Protein AF-A0A965BE90-F1 (afdb_monomer_lite)

pLDDT: mean 93.12, std 6.23, range [60.59, 98.44]

Foldseek 3Di:
DPPLQCCQPNDCLVDPPDDDDPDLVSLLSNLNSCLSVVVNVSSLVSLVVSCVVQVAAQSQLSSLLSVLVSCVVVVNNVVSLVSLVRSLVRNRPVVVSNVSSVVD

Radius of gyration: 13.03 Å; chains: 1; bounding box: 30×35×28 Å

Sequence (104 aa):
MTVLADAAFGEDPGHWPLPAARGGAELWLRAVAAGGQGRYASARADLAALSRRHPTGRWASLAASTAGSFLRQQGWHGIAHDWDGRAWARADGDPESGIDALVG

Secondary structure (DSSP, 8-state):
--HHHHHHHSS-TT--SPPPP-SHHHHHHHHHHHHHTT-HHHHHHHHHHHHHH-SSSHHHHHHHHHHHHHHHHTT-HHHHHHHHHHHHHHSTT-HHHHHHHHH-

Structure (mmCIF, N/CA/C/O backbone):
data_AF-A0A965BE90-F1
#
_entry.id   AF-A0A965BE90-F1
#
loop_
_atom_site.group_PDB
_atom_site.id
_atom_site.type_symbol
_atom_site.label_atom_id
_atom_site.label_alt_id
_atom_site.label_comp_id
_atom_site.label_asym_id
_atom_site.label_entity_id
_atom_site.label_seq_id
_atom_site.pdbx_PDB_ins_code
_atom_site.Cartn_x
_atom_site.Cartn_y
_atom_site.Cartn_z
_atom_site.occupancy
_atom_site.B_iso_or_equiv
_atom_site.auth_seq_id
_atom_site.auth_comp_id
_atom_site.auth_asym_id
_atom_site.auth_atom_id
_atom_site.pdbx_PDB_model_num
ATOM 1 N N . MET A 1 1 ? 4.846 18.201 8.355 1.00 60.59 1 MET A N 1
ATOM 2 C CA . MET A 1 1 ? 4.823 17.149 7.316 1.00 60.59 1 MET A CA 1
ATOM 3 C C . MET A 1 1 ? 3.647 17.444 6.380 1.00 60.59 1 MET A C 1
ATOM 5 O O . MET A 1 1 ? 3.006 18.474 6.561 1.00 60.59 1 MET A O 1
ATOM 9 N N . THR A 1 2 ? 3.425 16.684 5.301 1.00 89.25 2 THR A N 1
ATOM 10 C CA . THR A 1 2 ? 2.184 16.845 4.512 1.00 89.25 2 THR A CA 1
ATOM 11 C C . THR A 1 2 ? 1.045 16.121 5.228 1.00 89.25 2 THR A C 1
ATOM 13 O O . THR A 1 2 ? 1.299 15.107 5.866 1.00 89.25 2 THR A O 1
ATOM 16 N N . VAL A 1 3 ? -0.208 16.562 5.056 1.00 95.12 3 VAL A N 1
ATOM 17 C CA . VAL A 1 3 ? -1.389 15.922 5.683 1.00 95.12 3 VAL A CA 1
ATOM 18 C C . VAL A 1 3 ? -1.420 14.401 5.465 1.00 95.12 3 VAL A C 1
ATOM 20 O O . VAL A 1 3 ? -1.771 13.646 6.362 1.00 95.12 3 VAL A O 1
ATOM 23 N N . LEU A 1 4 ? -1.008 13.926 4.284 1.00 97.25 4 LEU A N 1
ATOM 24 C CA . LEU A 1 4 ? -0.939 12.491 3.990 1.00 97.25 4 LEU A CA 1
ATOM 25 C C . LEU A 1 4 ? 0.198 11.770 4.725 1.00 97.25 4 LEU A C 1
ATOM 27 O O . LEU A 1 4 ? 0.026 10.616 5.101 1.00 97.25 4 LEU A O 1
ATOM 31 N N . ALA A 1 5 ? 1.346 12.420 4.925 1.00 96.75 5 ALA A N 1
ATOM 32 C CA . ALA A 1 5 ? 2.433 11.854 5.719 1.00 96.75 5 ALA A CA 1
ATOM 33 C C . ALA A 1 5 ? 2.072 11.821 7.212 1.00 96.75 5 ALA A C 1
ATOM 35 O O . ALA A 1 5 ? 2.350 10.823 7.873 1.00 96.75 5 ALA A O 1
ATOM 36 N N . ASP A 1 6 ? 1.397 12.861 7.714 1.00 96.75 6 ASP A N 1
ATOM 37 C CA . ASP A 1 6 ? 0.913 12.920 9.098 1.00 96.75 6 ASP A CA 1
ATOM 38 C C . ASP A 1 6 ? -0.146 11.848 9.376 1.00 96.75 6 ASP A C 1
ATOM 40 O O . ASP A 1 6 ? -0.092 11.189 10.410 1.00 96.75 6 ASP A O 1
ATOM 44 N N . ALA A 1 7 ? -1.034 11.588 8.413 1.00 97.62 7 ALA A N 1
ATOM 45 C CA . ALA A 1 7 ? -2.015 10.511 8.510 1.00 97.62 7 ALA A CA 1
ATOM 46 C C . ALA A 1 7 ? -1.418 9.100 8.380 1.00 97.62 7 ALA A C 1
ATOM 48 O O . ALA A 1 7 ? -1.964 8.145 8.928 1.00 97.62 7 ALA A O 1
ATOM 49 N N . ALA A 1 8 ? -0.328 8.944 7.626 1.00 97.12 8 ALA A N 1
ATOM 50 C CA . ALA A 1 8 ? 0.298 7.643 7.394 1.00 97.12 8 ALA A CA 1
ATOM 51 C C . ALA A 1 8 ? 1.253 7.228 8.522 1.00 97.12 8 ALA A C 1
ATOM 53 O O . ALA A 1 8 ? 1.294 6.053 8.881 1.00 97.12 8 ALA A O 1
ATOM 54 N N . PHE A 1 9 ? 2.030 8.176 9.053 1.00 96.06 9 PHE A N 1
ATOM 55 C CA . PHE A 1 9 ? 3.151 7.898 9.960 1.00 96.06 9 PHE A CA 1
ATOM 56 C C . PHE A 1 9 ? 3.302 8.907 11.107 1.00 96.06 9 PHE A C 1
ATOM 58 O O . PHE A 1 9 ? 4.179 8.727 11.950 1.00 96.06 9 PHE A O 1
ATOM 65 N N . GLY A 1 10 ? 2.525 9.991 11.109 1.00 94.38 10 GLY A N 1
ATOM 66 C CA . GLY A 1 10 ? 2.684 11.098 12.045 1.00 94.38 10 GLY A CA 1
ATOM 67 C C . GLY A 1 10 ? 1.615 11.133 13.132 1.00 94.38 10 GLY A C 1
ATOM 68 O O . GLY A 1 10 ? 1.142 10.108 13.620 1.00 94.38 10 GLY A O 1
ATOM 69 N N . GLU A 1 11 ? 1.276 12.352 13.538 1.00 95.31 11 GLU A N 1
ATOM 70 C CA . GLU A 1 11 ? 0.469 12.629 14.729 1.00 95.31 11 GLU A CA 1
ATOM 71 C C . GLU A 1 11 ? -1.051 12.630 14.496 1.00 95.31 11 GLU A C 1
ATOM 73 O O . GLU A 1 11 ? -1.803 12.632 15.469 1.00 95.31 11 GLU A O 1
ATOM 78 N N . ASP A 1 12 ? -1.516 12.567 13.240 1.00 95.94 12 ASP A N 1
ATOM 79 C CA . ASP A 1 12 ? -2.949 12.532 12.893 1.00 95.94 12 ASP A CA 1
ATOM 80 C C . ASP A 1 12 ? -3.365 11.231 12.170 1.00 95.94 12 ASP A C 1
ATOM 82 O O . ASP A 1 12 ? -3.943 11.272 11.079 1.00 95.94 12 ASP A O 1
ATOM 86 N N . PRO A 1 13 ? -3.122 10.035 12.746 1.00 94.50 13 PRO A N 1
ATOM 87 C CA . PRO A 1 13 ? -3.469 8.767 12.100 1.00 94.50 13 PRO A CA 1
ATOM 88 C C . PRO A 1 13 ? -4.983 8.582 11.906 1.00 94.50 13 PRO A C 1
ATOM 90 O O . PRO A 1 13 ? -5.405 7.719 11.137 1.00 94.50 13 PRO A O 1
ATOM 93 N N . GLY A 1 14 ? -5.816 9.379 12.586 1.00 95.62 14 GLY A N 1
ATOM 94 C CA . GLY A 1 14 ? -7.276 9.358 12.480 1.00 95.62 14 GLY A CA 1
ATOM 95 C C . GLY A 1 14 ? -7.844 10.162 11.307 1.00 95.62 14 GLY A C 1
ATOM 96 O O . GLY A 1 14 ? -9.059 10.124 11.097 1.00 95.62 14 GLY A O 1
ATOM 97 N N . HIS A 1 15 ? -7.004 10.868 10.541 1.00 97.25 15 HIS A N 1
ATOM 98 C CA . HIS A 1 15 ? -7.453 11.770 9.485 1.00 97.25 15 HIS A CA 1
ATOM 99 C C . HIS A 1 15 ? -8.319 11.067 8.431 1.00 97.25 15 HIS A C 1
ATOM 101 O O . HIS A 1 15 ? -7.861 10.181 7.698 1.00 97.25 15 HIS A O 1
ATOM 107 N N . TRP A 1 16 ? -9.579 11.489 8.313 1.00 96.44 16 TRP A N 1
ATOM 108 C CA . TRP A 1 16 ? -10.500 10.996 7.295 1.00 96.44 16 TRP A CA 1
ATOM 109 C C . TRP A 1 16 ? -11.580 12.043 6.970 1.00 96.44 16 TRP A C 1
ATOM 111 O O . TRP A 1 16 ? -12.150 12.621 7.895 1.00 96.44 16 TRP A O 1
ATOM 121 N N . PRO A 1 17 ? -11.942 12.257 5.689 1.00 96.06 17 PRO A N 1
ATOM 122 C CA . PRO A 1 17 ? -11.422 11.600 4.488 1.00 96.06 17 PRO A CA 1
ATOM 123 C C . PRO A 1 17 ? -10.006 12.059 4.116 1.00 96.06 17 PRO A C 1
ATOM 125 O O . PRO A 1 17 ? -9.654 13.221 4.281 1.00 96.06 17 PRO A O 1
ATOM 128 N N . LEU A 1 18 ? -9.200 11.152 3.556 1.00 97.38 18 LEU A N 1
ATOM 129 C CA . LEU A 1 18 ? -7.852 11.490 3.090 1.00 97.38 18 LEU A CA 1
ATOM 130 C C . LEU A 1 18 ? -7.905 12.431 1.863 1.00 97.38 18 LEU A C 1
ATOM 132 O O . LEU A 1 18 ? -8.699 12.171 0.948 1.00 97.38 18 LEU A O 1
ATOM 136 N N . PRO A 1 19 ? -7.024 13.449 1.766 1.00 96.81 19 PRO A N 1
ATOM 137 C CA . PRO A 1 19 ? -6.898 14.311 0.587 1.00 96.81 19 PRO A CA 1
ATOM 138 C C . PRO A 1 19 ? -6.620 13.533 -0.705 1.00 96.81 19 PRO A C 1
ATOM 140 O O . PRO A 1 19 ? -5.868 12.556 -0.697 1.00 96.81 19 PRO A O 1
ATOM 143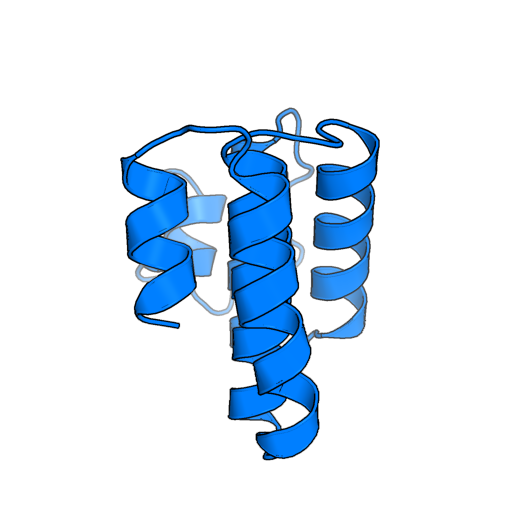 N N . ALA A 1 20 ? -7.197 13.965 -1.830 1.00 96.06 20 ALA A N 1
ATOM 144 C CA . ALA A 1 20 ? -6.994 13.318 -3.128 1.00 96.06 20 ALA A CA 1
ATOM 145 C C . ALA A 1 20 ? -5.514 13.332 -3.553 1.00 96.06 20 ALA A C 1
ATOM 147 O O . ALA A 1 20 ? -4.849 14.366 -3.470 1.00 96.06 20 ALA A O 1
ATOM 148 N N . ALA A 1 21 ? -5.018 12.193 -4.041 1.00 96.38 21 ALA A N 1
ATOM 149 C CA . ALA A 1 21 ? -3.648 12.078 -4.529 1.00 96.38 21 ALA A CA 1
ATOM 150 C C . ALA A 1 21 ? -3.488 12.635 -5.950 1.00 96.38 21 ALA A C 1
ATOM 152 O O . ALA A 1 21 ? -4.336 12.452 -6.821 1.00 96.38 21 ALA A O 1
ATOM 153 N N . ARG A 1 22 ? -2.337 13.255 -6.191 1.00 94.56 22 ARG A N 1
ATOM 154 C CA . ARG A 1 22 ? -1.869 13.812 -7.467 1.00 94.56 22 ARG A CA 1
ATOM 155 C C . ARG A 1 22 ? -0.694 13.009 -8.042 1.00 94.56 22 ARG A C 1
ATOM 157 O O . ARG A 1 22 ? -0.436 13.039 -9.248 1.00 94.56 22 ARG A O 1
ATOM 164 N N . GLY A 1 23 ? -0.001 12.230 -7.210 1.00 94.12 23 GLY A N 1
ATOM 165 C CA . GLY A 1 23 ? 1.207 11.481 -7.574 1.00 94.12 23 GLY A CA 1
ATOM 166 C C . GLY A 1 23 ? 1.264 10.063 -7.005 1.00 94.12 23 GLY A C 1
ATOM 167 O O . GLY A 1 23 ? 0.454 9.685 -6.163 1.00 94.12 23 GLY A O 1
ATOM 168 N N . GLY A 1 24 ? 2.261 9.288 -7.448 1.00 95.69 24 GLY A N 1
ATOM 169 C CA . GLY A 1 24 ? 2.514 7.938 -6.929 1.00 95.69 24 GLY A CA 1
ATOM 170 C C . GLY A 1 24 ? 2.839 7.921 -5.429 1.00 95.69 24 GLY A C 1
ATOM 171 O O . GLY A 1 24 ? 2.287 7.109 -4.697 1.00 95.69 24 GLY A O 1
ATOM 172 N N . ALA A 1 25 ? 3.639 8.883 -4.956 1.00 96.25 25 ALA A N 1
ATOM 173 C CA . ALA A 1 25 ? 3.964 9.021 -3.534 1.00 96.25 25 ALA A CA 1
ATOM 174 C C . ALA A 1 25 ? 2.718 9.256 -2.668 1.00 96.25 25 ALA A C 1
ATOM 176 O O . ALA A 1 25 ? 2.535 8.610 -1.644 1.00 96.25 25 ALA A O 1
ATOM 177 N N . GLU A 1 26 ? 1.827 10.148 -3.103 1.00 97.56 26 GLU A N 1
ATOM 178 C CA . GLU A 1 26 ? 0.593 10.450 -2.374 1.00 97.56 26 GLU A CA 1
ATOM 179 C C . GLU A 1 26 ? -0.396 9.277 -2.409 1.00 97.56 26 GLU A C 1
ATOM 181 O O . GLU A 1 26 ? -1.059 9.026 -1.409 1.00 97.56 26 GLU A O 1
ATOM 186 N N . LEU A 1 27 ? -0.471 8.522 -3.514 1.00 98.12 27 LEU A N 1
ATOM 187 C CA . LEU A 1 27 ? -1.248 7.275 -3.567 1.00 98.12 27 LEU A CA 1
ATOM 188 C C . LEU A 1 27 ? -0.724 6.245 -2.562 1.00 98.12 27 LEU A C 1
ATOM 190 O O . LEU A 1 27 ? -1.516 5.609 -1.870 1.00 98.12 27 LEU A O 1
ATOM 194 N N . TRP A 1 28 ? 0.598 6.101 -2.455 1.00 98.12 28 TRP A N 1
ATOM 195 C CA . TRP A 1 28 ? 1.203 5.201 -1.480 1.00 98.12 28 TRP A CA 1
ATOM 196 C C . TRP A 1 28 ? 0.916 5.645 -0.039 1.00 98.12 28 TRP A C 1
ATOM 198 O O . TRP A 1 28 ? 0.413 4.846 0.747 1.00 98.12 28 TRP A O 1
ATOM 208 N N . LEU A 1 29 ? 1.117 6.926 0.291 1.00 98.19 29 LEU A N 1
ATOM 209 C CA . LEU A 1 29 ? 0.808 7.463 1.624 1.00 98.19 29 LEU A CA 1
ATOM 210 C C . LEU A 1 29 ? -0.671 7.295 1.989 1.00 98.19 29 LEU A C 1
ATOM 212 O O . LEU A 1 29 ? -0.987 6.897 3.108 1.00 98.19 29 LEU A O 1
ATOM 216 N N . ARG A 1 30 ? -1.588 7.533 1.042 1.00 98.31 30 ARG A N 1
ATOM 217 C CA . ARG A 1 30 ? -3.016 7.272 1.261 1.00 98.31 30 ARG A CA 1
ATOM 218 C C . ARG A 1 30 ? -3.288 5.806 1.573 1.00 98.31 30 ARG A C 1
ATOM 220 O O . ARG A 1 30 ? -4.077 5.520 2.472 1.00 98.31 30 ARG A O 1
ATOM 227 N N . ALA A 1 31 ? -2.650 4.888 0.847 1.00 98.44 31 ALA A N 1
ATOM 228 C CA . ALA A 1 31 ? -2.812 3.464 1.089 1.00 98.44 31 ALA A CA 1
ATOM 229 C C . ALA A 1 31 ? -2.313 3.065 2.481 1.00 98.44 31 ALA A C 1
ATOM 231 O O . ALA A 1 31 ? -3.023 2.351 3.186 1.00 98.44 31 ALA A O 1
ATOM 232 N N . VAL A 1 32 ? -1.142 3.558 2.894 1.00 98.12 32 VAL A N 1
ATOM 233 C CA . VAL A 1 32 ? -0.589 3.327 4.236 1.00 98.12 32 VAL A CA 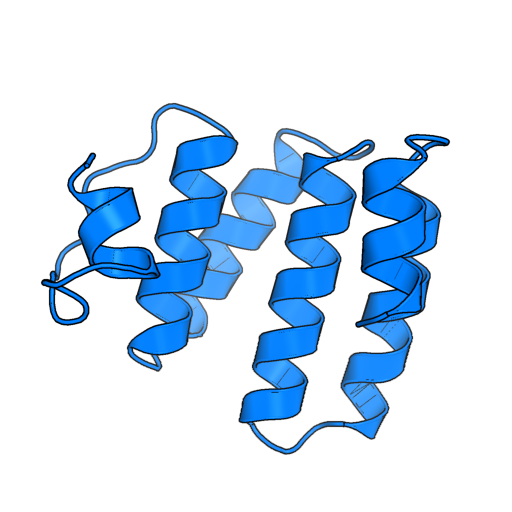1
ATOM 234 C C . VAL A 1 32 ? -1.538 3.852 5.314 1.00 98.12 32 VAL A C 1
ATOM 236 O O . VAL A 1 32 ? -1.931 3.085 6.190 1.00 98.12 32 VAL A O 1
ATOM 239 N N . ALA A 1 33 ? -1.977 5.112 5.209 1.00 98.19 33 ALA A N 1
ATOM 240 C CA . ALA A 1 33 ? -2.896 5.725 6.169 1.00 98.19 33 ALA A CA 1
ATOM 241 C C . ALA A 1 33 ? -4.225 4.956 6.261 1.00 98.19 33 ALA A C 1
ATOM 243 O O . ALA A 1 33 ? -4.654 4.555 7.341 1.00 98.19 33 ALA A O 1
ATOM 244 N N . ALA A 1 34 ? -4.859 4.666 5.120 1.00 98.25 34 ALA A N 1
ATOM 245 C CA . ALA A 1 34 ? -6.101 3.899 5.088 1.00 98.25 34 ALA A CA 1
ATOM 246 C C . ALA A 1 34 ? -5.919 2.478 5.652 1.00 98.25 34 ALA A C 1
ATOM 248 O O . ALA A 1 34 ? -6.802 1.986 6.352 1.00 98.25 34 ALA A O 1
ATOM 249 N N . GLY A 1 35 ? -4.789 1.823 5.373 1.00 97.44 35 GLY A N 1
ATOM 250 C CA . GLY A 1 35 ? -4.450 0.508 5.915 1.00 97.44 35 GLY A CA 1
ATOM 251 C C . GLY A 1 35 ? -4.283 0.527 7.434 1.00 97.44 35 GLY A C 1
ATOM 252 O O . GLY A 1 35 ? -4.913 -0.277 8.116 1.00 97.44 35 GLY A O 1
ATOM 253 N N . GLY A 1 36 ? -3.532 1.496 7.966 1.00 95.69 36 GLY A N 1
ATOM 254 C CA . GLY A 1 36 ? -3.361 1.700 9.410 1.00 95.69 36 GLY A CA 1
ATOM 255 C C . GLY A 1 36 ? -4.676 1.995 10.142 1.00 95.69 36 GLY A C 1
ATOM 256 O O . GLY A 1 36 ? -4.863 1.572 11.277 1.00 95.69 36 GLY A O 1
ATOM 257 N N . GLN A 1 37 ? -5.634 2.630 9.463 1.00 96.06 37 GLN A N 1
ATOM 258 C CA . GLN A 1 37 ? -6.997 2.852 9.964 1.00 96.06 37 GLN A CA 1
ATOM 259 C C . GLN A 1 37 ? -7.933 1.632 9.803 1.00 96.06 37 GLN A C 1
ATOM 261 O O . GLN A 1 37 ? -9.128 1.730 10.088 1.00 96.06 37 GLN A O 1
ATOM 266 N N . GLY A 1 38 ? -7.451 0.499 9.279 1.00 95.94 38 GLY A N 1
ATOM 267 C CA . GLY A 1 38 ? -8.258 -0.699 9.006 1.00 95.94 38 GLY A CA 1
ATOM 268 C C . GLY A 1 38 ? -9.170 -0.598 7.773 1.00 95.94 38 GLY A C 1
ATOM 269 O O . GLY A 1 38 ? -9.982 -1.486 7.509 1.00 95.94 38 GLY A O 1
ATOM 270 N N . ARG A 1 39 ? -9.044 0.460 6.964 1.00 97.12 39 ARG A N 1
ATOM 271 C CA . ARG A 1 39 ? -9.830 0.702 5.740 1.00 97.12 39 ARG A CA 1
ATOM 272 C C . ARG A 1 39 ? -9.196 0.011 4.528 1.00 97.12 39 ARG A C 1
ATOM 274 O O . ARG A 1 39 ? -8.931 0.639 3.498 1.00 97.12 39 ARG A O 1
ATOM 281 N N . TYR A 1 40 ? -8.992 -1.304 4.618 1.00 96.56 40 TYR A N 1
ATOM 282 C CA . TYR A 1 40 ? -8.246 -2.085 3.621 1.00 96.56 40 TYR A CA 1
ATOM 283 C C . TYR A 1 40 ? -8.816 -2.013 2.197 1.00 96.56 40 TYR A C 1
ATOM 285 O O . TYR A 1 40 ? -8.053 -2.080 1.236 1.00 96.56 40 TYR A O 1
ATOM 293 N N . ALA A 1 41 ? -10.131 -1.840 2.026 1.00 96.62 41 ALA A N 1
ATOM 294 C CA . ALA A 1 41 ? -10.728 -1.671 0.698 1.00 96.62 41 ALA A CA 1
ATOM 295 C C . ALA A 1 41 ? -10.233 -0.388 0.001 1.00 96.62 41 ALA A C 1
ATOM 297 O O . ALA A 1 41 ? -9.837 -0.435 -1.163 1.00 96.62 41 ALA A O 1
ATOM 298 N N . SER A 1 42 ? -10.188 0.734 0.731 1.00 97.75 42 SER A N 1
ATOM 299 C CA . SER A 1 42 ? -9.645 1.999 0.218 1.00 97.75 42 SER A CA 1
ATOM 300 C C . SER A 1 42 ? -8.150 1.875 -0.047 1.00 97.75 42 SER A C 1
ATOM 302 O O . SER A 1 42 ? -7.683 2.255 -1.117 1.00 97.75 42 SER A O 1
ATOM 304 N N . ALA A 1 43 ? -7.412 1.282 0.895 1.00 98.12 43 ALA A N 1
ATOM 305 C CA . ALA A 1 43 ? -5.975 1.097 0.755 1.00 98.12 43 ALA A CA 1
ATOM 306 C C . ALA A 1 43 ? -5.627 0.277 -0.498 1.00 98.12 43 ALA A C 1
ATOM 308 O O . ALA A 1 43 ? -4.795 0.679 -1.307 1.00 98.12 43 ALA A O 1
ATOM 309 N N . ARG A 1 44 ? -6.327 -0.842 -0.722 1.00 97.12 44 ARG A N 1
ATOM 310 C CA . ARG A 1 44 ? -6.134 -1.688 -1.908 1.00 97.12 44 ARG A CA 1
ATOM 311 C C . ARG A 1 44 ? -6.519 -0.988 -3.210 1.00 97.12 44 ARG A C 1
ATOM 313 O O . ARG A 1 44 ? -5.882 -1.253 -4.227 1.00 97.12 44 ARG A O 1
ATOM 320 N N . ALA A 1 45 ? -7.525 -0.114 -3.200 1.00 98.19 45 ALA A N 1
ATOM 321 C CA . ALA A 1 45 ? -7.887 0.674 -4.377 1.00 98.19 45 ALA A CA 1
ATOM 322 C C . ALA A 1 45 ? -6.765 1.652 -4.770 1.00 98.19 45 ALA A C 1
ATOM 324 O O . ALA A 1 45 ? -6.402 1.716 -5.949 1.00 98.19 45 ALA A O 1
ATOM 325 N N . ASP A 1 46 ? -6.173 2.336 -3.788 1.00 98.44 46 ASP A N 1
ATOM 326 C CA . ASP A 1 46 ? -5.044 3.248 -3.998 1.00 98.44 46 ASP A CA 1
ATOM 327 C C . ASP A 1 46 ? -3.784 2.489 -4.462 1.00 98.44 46 ASP A C 1
ATOM 329 O O . ASP A 1 46 ? -3.155 2.895 -5.441 1.00 98.44 46 ASP A O 1
ATOM 333 N N . LEU A 1 47 ? -3.469 1.327 -3.868 1.00 98.12 47 LEU A N 1
ATOM 334 C CA . LEU A 1 47 ? -2.371 0.464 -4.339 1.00 98.12 47 LEU A CA 1
ATOM 335 C C . LEU A 1 47 ? -2.596 -0.037 -5.771 1.00 98.12 47 LEU A C 1
ATOM 337 O O . LEU A 1 47 ? -1.674 -0.032 -6.583 1.00 98.12 47 LEU A O 1
ATOM 341 N N . ALA A 1 48 ? -3.823 -0.427 -6.124 1.00 97.31 48 ALA A N 1
ATOM 342 C CA . ALA A 1 48 ? -4.140 -0.852 -7.484 1.00 97.31 48 ALA A CA 1
ATOM 343 C C . ALA A 1 48 ? -4.001 0.302 -8.492 1.00 97.31 48 ALA A C 1
ATOM 345 O O . ALA A 1 48 ? -3.548 0.088 -9.617 1.00 97.31 48 ALA A O 1
ATOM 346 N N . ALA A 1 49 ? -4.374 1.527 -8.108 1.00 97.94 49 ALA A N 1
ATOM 347 C CA . ALA A 1 49 ? -4.138 2.716 -8.923 1.00 97.94 49 ALA A CA 1
ATOM 348 C C . ALA A 1 49 ? -2.637 3.007 -9.081 1.00 97.94 49 ALA A C 1
ATOM 350 O O . ALA A 1 49 ? -2.190 3.300 -10.193 1.00 97.94 49 ALA A O 1
ATOM 351 N N . LEU A 1 50 ? -1.860 2.856 -8.004 1.00 97.75 50 LEU A N 1
ATOM 352 C CA . LEU A 1 50 ? -0.408 3.014 -8.013 1.00 97.75 50 LEU A CA 1
ATOM 353 C C . LEU A 1 50 ? 0.258 2.023 -8.975 1.00 97.75 50 LEU A C 1
ATOM 355 O O . LEU A 1 50 ? 1.007 2.452 -9.850 1.00 97.75 50 LEU A O 1
ATOM 359 N N . SER A 1 51 ? -0.080 0.732 -8.888 1.00 95.31 51 SER A N 1
ATOM 360 C CA . SER A 1 51 ? 0.464 -0.302 -9.780 1.00 95.31 51 SER A CA 1
ATOM 361 C C . SER A 1 51 ? 0.059 -0.114 -11.245 1.00 95.31 51 SER A C 1
ATOM 363 O O . SER A 1 51 ? 0.833 -0.442 -12.136 1.00 95.31 51 SER A O 1
ATOM 365 N N . ARG A 1 52 ? -1.132 0.432 -11.534 1.00 95.75 52 ARG A N 1
ATOM 366 C CA . ARG A 1 52 ? -1.519 0.764 -12.920 1.00 95.75 52 ARG A CA 1
ATOM 367 C C . ARG A 1 52 ? -0.715 1.933 -13.485 1.00 95.75 52 ARG A C 1
ATOM 369 O O . ARG A 1 52 ? -0.410 1.937 -14.672 1.00 95.75 52 ARG A O 1
ATOM 376 N N . ARG A 1 53 ? -0.395 2.931 -12.655 1.00 96.44 53 ARG A N 1
ATOM 377 C CA . ARG A 1 53 ? 0.393 4.105 -13.063 1.00 96.44 53 ARG A CA 1
ATOM 378 C C . ARG A 1 53 ? 1.884 3.784 -13.185 1.00 96.44 53 ARG A C 1
A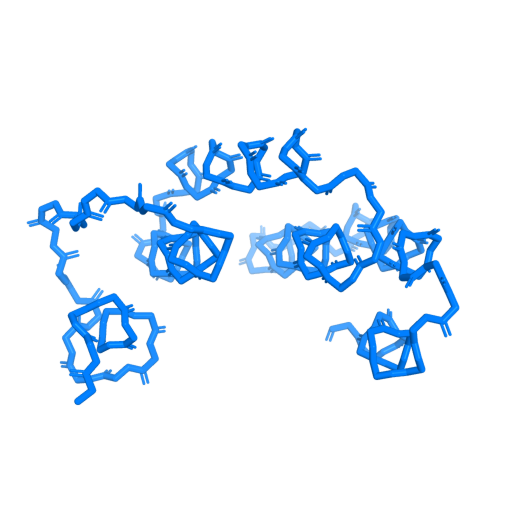TOM 380 O O . ARG A 1 53 ? 2.563 4.364 -14.026 1.00 96.44 53 ARG A O 1
ATOM 387 N N . HIS A 1 54 ? 2.373 2.879 -12.344 1.00 95.44 54 HIS A N 1
ATOM 388 C CA . HIS A 1 54 ? 3.761 2.438 -12.289 1.00 95.44 54 HIS A CA 1
ATOM 389 C C . HIS A 1 54 ? 3.791 0.904 -12.276 1.00 95.44 54 HIS A C 1
ATOM 391 O O . HIS A 1 54 ? 3.712 0.310 -11.201 1.00 95.44 54 HIS A O 1
ATOM 397 N N . PRO A 1 55 ? 3.849 0.254 -13.453 1.00 91.50 55 PRO A N 1
ATOM 398 C CA . PRO A 1 55 ? 3.813 -1.205 -13.544 1.00 91.50 55 PRO A CA 1
ATOM 399 C C . PRO A 1 55 ? 5.109 -1.879 -13.062 1.00 91.50 55 PRO A C 1
ATOM 401 O O . PRO A 1 55 ? 5.058 -3.030 -12.629 1.00 91.50 55 PRO A O 1
ATOM 404 N N . THR A 1 56 ? 6.243 -1.169 -13.102 1.00 92.38 56 THR A N 1
ATOM 405 C CA . THR A 1 56 ? 7.564 -1.626 -12.635 1.00 92.38 56 THR A CA 1
ATOM 406 C C . THR A 1 56 ? 8.285 -0.531 -11.835 1.00 92.38 56 THR A C 1
ATOM 408 O O . THR A 1 56 ? 7.794 0.599 -11.705 1.00 92.38 56 THR A O 1
ATOM 411 N N . GLY A 1 57 ? 9.439 -0.881 -11.269 1.00 90.88 57 GLY A N 1
ATOM 412 C CA . GLY A 1 57 ? 10.285 -0.015 -10.460 1.00 90.88 57 GLY A CA 1
ATOM 413 C C . GLY A 1 57 ? 9.755 0.192 -9.041 1.00 90.88 57 GLY A C 1
ATOM 414 O O . GLY A 1 57 ? 8.828 -0.480 -8.575 1.00 90.88 57 GLY A O 1
ATOM 415 N N . ARG A 1 58 ? 10.327 1.181 -8.348 1.00 93.25 58 ARG A N 1
ATOM 416 C CA . ARG A 1 58 ? 10.121 1.393 -6.906 1.00 93.25 58 ARG A CA 1
ATOM 417 C C . ARG A 1 58 ? 8.666 1.418 -6.445 1.00 93.25 58 ARG A C 1
ATOM 419 O O . ARG A 1 58 ? 8.319 0.835 -5.428 1.00 93.25 58 ARG A O 1
ATOM 426 N N . TRP A 1 59 ? 7.781 2.068 -7.201 1.00 95.06 59 TRP A N 1
ATOM 427 C CA . TRP A 1 59 ? 6.379 2.219 -6.805 1.00 95.06 59 TRP A CA 1
ATOM 428 C C . TRP A 1 59 ? 5.593 0.919 -6.953 1.00 95.06 59 TRP A C 1
ATOM 430 O O . TRP A 1 59 ? 4.684 0.658 -6.168 1.00 95.06 59 TRP A O 1
ATOM 440 N N . ALA A 1 60 ? 5.954 0.102 -7.940 1.00 93.50 60 ALA A N 1
ATOM 441 C CA . ALA A 1 60 ? 5.370 -1.211 -8.147 1.00 93.50 60 ALA A CA 1
ATOM 442 C C . ALA A 1 60 ? 5.825 -2.196 -7.058 1.00 93.50 60 ALA A C 1
ATOM 444 O O . ALA A 1 60 ? 5.001 -2.973 -6.566 1.00 93.50 60 ALA A O 1
ATOM 445 N N . SER A 1 61 ? 7.104 -2.122 -6.663 1.00 94.19 61 SER A N 1
ATOM 446 C CA . SER A 1 61 ? 7.650 -2.877 -5.528 1.00 94.19 61 SER A CA 1
ATOM 447 C C . SER A 1 61 ? 6.980 -2.461 -4.214 1.00 94.19 61 SER A C 1
ATOM 449 O O . SER A 1 61 ? 6.320 -3.283 -3.583 1.00 94.19 61 SER A O 1
ATOM 451 N N . LEU A 1 62 ? 6.991 -1.163 -3.878 1.00 94.75 62 LEU A N 1
ATOM 452 C CA . LEU A 1 62 ? 6.343 -0.625 -2.674 1.00 94.75 62 LEU A CA 1
ATOM 453 C C . LEU A 1 62 ? 4.859 -0.991 -2.587 1.00 94.75 62 LEU A C 1
ATOM 455 O O . LEU A 1 62 ? 4.371 -1.346 -1.512 1.00 94.75 62 LEU A O 1
ATOM 459 N N . ALA A 1 63 ? 4.126 -0.940 -3.704 1.00 96.50 63 ALA A N 1
ATOM 460 C CA . ALA A 1 63 ? 2.726 -1.349 -3.724 1.00 96.50 63 ALA A CA 1
ATOM 461 C C . ALA A 1 63 ? 2.546 -2.832 -3.367 1.00 96.50 63 ALA A C 1
ATOM 463 O O . ALA A 1 63 ? 1.600 -3.188 -2.662 1.00 96.50 63 ALA A O 1
ATOM 464 N N . ALA A 1 64 ? 3.446 -3.693 -3.843 1.00 95.44 64 ALA A N 1
ATOM 465 C CA . ALA A 1 64 ? 3.415 -5.116 -3.550 1.00 95.44 64 ALA A CA 1
ATOM 466 C C . ALA A 1 64 ? 3.778 -5.403 -2.085 1.00 95.44 64 ALA A C 1
ATOM 468 O O . ALA A 1 64 ? 3.010 -6.096 -1.418 1.00 95.44 64 ALA A O 1
ATOM 469 N N . SER A 1 65 ? 4.856 -4.807 -1.566 1.00 95.00 65 SER A N 1
ATOM 470 C CA . SER A 1 65 ? 5.261 -4.968 -0.163 1.00 95.00 65 SER A CA 1
ATOM 471 C C . SER A 1 65 ? 4.184 -4.458 0.794 1.00 95.00 65 SER A C 1
ATOM 473 O O . SER A 1 65 ? 3.798 -5.155 1.727 1.00 95.00 65 SER A O 1
ATOM 475 N N . THR A 1 66 ? 3.586 -3.294 0.509 1.00 96.69 66 THR A N 1
ATOM 476 C CA . THR A 1 66 ? 2.496 -2.738 1.335 1.00 96.69 66 THR A CA 1
ATOM 477 C C . THR A 1 66 ? 1.280 -3.674 1.370 1.00 96.69 66 THR A C 1
ATOM 479 O O . THR A 1 66 ? 0.676 -3.879 2.424 1.00 96.69 66 THR A O 1
ATOM 482 N N . ALA A 1 67 ? 0.929 -4.293 0.237 1.00 95.94 67 ALA A N 1
ATOM 483 C CA . ALA A 1 67 ? -0.141 -5.287 0.193 1.00 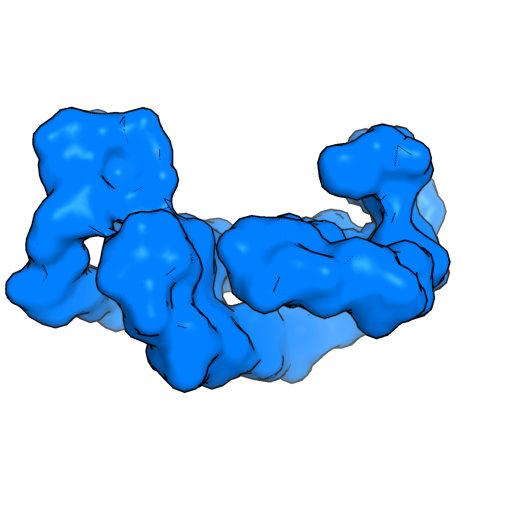95.94 67 ALA A CA 1
ATOM 484 C C . ALA A 1 67 ? 0.205 -6.555 0.997 1.00 95.94 67 ALA A C 1
ATOM 486 O O . ALA A 1 67 ? -0.670 -7.074 1.694 1.00 95.94 67 ALA A O 1
ATOM 487 N N . GLY A 1 68 ? 1.459 -7.019 0.949 1.00 95.19 68 GLY A N 1
ATOM 488 C CA . GLY A 1 68 ? 1.968 -8.099 1.801 1.00 95.19 68 GLY A CA 1
ATOM 489 C C . GLY A 1 68 ? 1.828 -7.774 3.290 1.00 95.19 68 GLY A C 1
ATOM 490 O O . GLY A 1 68 ? 1.260 -8.562 4.049 1.00 95.19 68 GLY A O 1
ATOM 491 N N . SER A 1 69 ? 2.219 -6.567 3.697 1.00 94.56 69 SER A N 1
ATOM 492 C CA . SER A 1 69 ? 2.095 -6.093 5.079 1.00 94.56 69 SER A CA 1
ATOM 493 C C . SER A 1 69 ? 0.651 -6.075 5.579 1.00 94.56 69 SER A C 1
ATOM 495 O O . SER A 1 69 ? 0.389 -6.516 6.698 1.00 94.56 69 SER A O 1
ATOM 497 N N . PHE A 1 70 ? -0.320 -5.668 4.753 1.00 95.00 70 PHE A N 1
ATOM 498 C CA . PHE A 1 70 ? -1.736 -5.753 5.135 1.00 95.00 70 PHE A CA 1
ATOM 499 C C . PHE A 1 70 ? -2.193 -7.192 5.377 1.00 95.00 70 PHE A C 1
ATOM 501 O O . PHE A 1 70 ? -3.000 -7.441 6.272 1.00 95.00 70 PHE A O 1
ATOM 508 N N . LEU A 1 71 ? -1.704 -8.153 4.5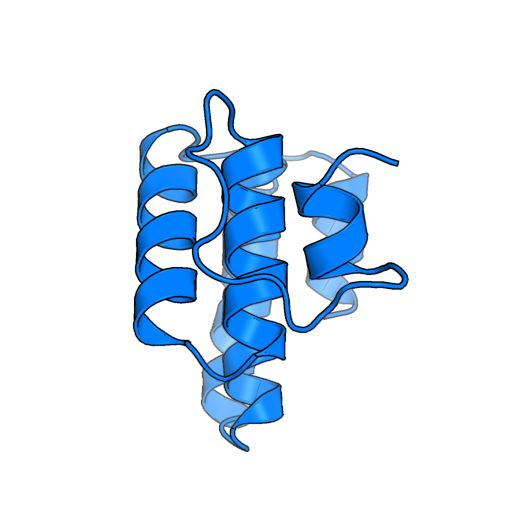92 1.00 94.50 71 LEU A N 1
ATOM 509 C CA . LEU A 1 71 ? -2.033 -9.565 4.789 1.00 94.50 71 LEU A CA 1
ATOM 510 C C . LEU A 1 71 ? -1.437 -10.090 6.097 1.00 94.50 71 LEU A C 1
ATOM 512 O O . LEU A 1 71 ? -2.135 -10.784 6.836 1.00 94.50 71 LEU A O 1
ATOM 516 N N . ARG A 1 72 ? -0.195 -9.705 6.423 1.00 93.94 72 ARG A N 1
ATOM 517 C CA . ARG A 1 72 ? 0.447 -10.030 7.709 1.00 93.94 72 ARG A CA 1
ATOM 518 C C . ARG A 1 72 ? -0.358 -9.481 8.890 1.00 93.94 72 ARG A C 1
ATOM 520 O O . ARG A 1 72 ? -0.684 -10.235 9.803 1.00 93.94 72 ARG A O 1
ATOM 527 N N . GLN A 1 73 ? -0.780 -8.218 8.823 1.00 92.81 73 GLN A N 1
ATOM 528 C CA . GLN A 1 73 ? -1.602 -7.571 9.860 1.00 92.81 73 GLN A CA 1
ATOM 529 C C . GLN A 1 73 ? -2.966 -8.251 10.073 1.00 92.81 73 GLN A C 1
ATOM 531 O O . GLN A 1 73 ? -3.504 -8.226 11.175 1.00 92.81 73 GLN A O 1
ATOM 536 N N . GLN A 1 74 ? -3.514 -8.894 9.039 1.00 92.56 74 GLN A N 1
ATOM 537 C CA . GLN A 1 74 ? -4.765 -9.662 9.109 1.00 92.56 74 GLN A CA 1
ATOM 538 C C . GLN A 1 74 ? -4.555 -11.143 9.479 1.00 92.56 74 GLN A C 1
ATOM 540 O O . GLN A 1 74 ? -5.514 -11.910 9.532 1.00 92.56 74 GLN A O 1
ATOM 545 N N . GLY A 1 75 ? -3.314 -11.570 9.728 1.00 94.19 75 GLY A N 1
ATOM 546 C CA . GLY A 1 75 ? -2.980 -12.947 10.093 1.00 94.19 75 GLY A CA 1
ATOM 547 C C . GLY A 1 75 ? -2.711 -13.882 8.908 1.00 94.19 75 GLY A C 1
ATOM 548 O O . GLY A 1 75 ? -2.312 -15.026 9.119 1.00 94.19 75 GLY A O 1
ATOM 549 N N . TRP A 1 76 ? -2.832 -13.426 7.660 1.00 94.19 76 TRP A N 1
ATOM 550 C CA . TRP A 1 76 ? -2.674 -14.247 6.448 1.00 94.19 76 TRP A CA 1
ATOM 551 C C . TRP A 1 76 ? -1.226 -14.327 5.956 1.00 94.19 76 TRP A C 1
ATOM 553 O O . TRP A 1 76 ? -0.914 -14.054 4.797 1.00 94.19 76 TRP A O 1
ATOM 563 N N . HIS A 1 77 ? -0.336 -14.749 6.849 1.00 91.19 77 HIS A N 1
ATOM 564 C CA . HIS A 1 77 ? 1.109 -14.795 6.626 1.00 91.19 77 HIS A CA 1
ATOM 565 C C . HIS A 1 77 ? 1.491 -15.672 5.425 1.00 91.19 77 HIS A C 1
ATOM 567 O O . HIS A 1 77 ? 2.305 -15.262 4.603 1.00 91.19 77 HIS A O 1
ATOM 573 N N . GLY A 1 78 ? 0.848 -16.835 5.266 1.00 90.00 78 GLY A N 1
ATOM 574 C CA . GLY A 1 78 ? 1.120 -17.736 4.139 1.00 90.00 78 GLY A CA 1
ATOM 575 C C . GLY A 1 78 ? 0.799 -17.122 2.772 1.00 90.00 78 GLY A C 1
ATOM 576 O O . GLY A 1 78 ? 1.504 -17.382 1.807 1.00 90.00 78 GLY A O 1
ATOM 577 N N . ILE A 1 79 ? -0.219 -16.258 2.693 1.00 90.81 79 ILE A N 1
ATOM 578 C CA . ILE A 1 79 ? -0.561 -15.537 1.456 1.00 90.81 79 ILE A CA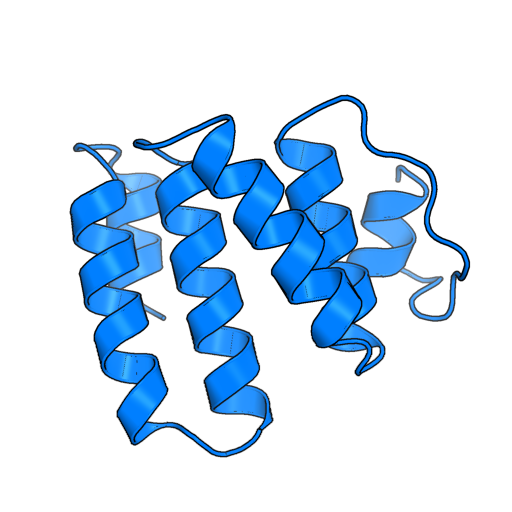 1
ATOM 579 C C . ILE A 1 79 ? 0.401 -14.361 1.243 1.00 90.81 79 ILE A C 1
ATOM 581 O O . ILE A 1 79 ? 0.698 -14.009 0.105 1.00 90.81 79 ILE A O 1
ATOM 585 N N . ALA A 1 80 ? 0.887 -13.744 2.325 1.00 91.44 80 ALA A N 1
ATOM 586 C CA . ALA A 1 80 ? 1.784 -12.593 2.265 1.00 91.44 80 ALA A CA 1
ATOM 587 C C . ALA A 1 80 ? 3.138 -12.917 1.614 1.00 91.44 80 ALA A C 1
ATOM 589 O O . ALA A 1 80 ? 3.661 -12.073 0.900 1.00 91.44 80 ALA A O 1
ATOM 590 N N . HIS A 1 81 ? 3.662 -14.134 1.778 1.00 86.94 81 HIS A N 1
ATOM 591 C CA . HIS A 1 81 ? 4.962 -14.528 1.217 1.00 86.94 81 HIS A CA 1
ATOM 592 C C . HIS A 1 81 ? 5.042 -14.365 -0.316 1.00 86.94 81 HIS A C 1
ATOM 594 O O . HIS A 1 81 ? 6.045 -13.902 -0.857 1.00 86.94 81 HIS A O 1
ATOM 600 N N . ASP A 1 82 ? 3.957 -14.664 -1.039 1.00 91.00 82 ASP A N 1
ATOM 601 C CA . ASP A 1 82 ? 3.897 -14.459 -2.494 1.00 91.00 82 ASP A CA 1
ATOM 602 C C . ASP A 1 82 ? 4.032 -12.980 -2.886 1.00 91.00 82 ASP A C 1
ATOM 604 O O . ASP A 1 82 ? 4.404 -12.656 -4.018 1.00 91.00 82 ASP A O 1
ATOM 608 N N . TRP A 1 83 ? 3.702 -12.063 -1.976 1.00 92.00 83 TRP A N 1
ATOM 609 C CA . TRP A 1 83 ? 3.818 -10.631 -2.220 1.00 92.00 83 TRP A CA 1
ATOM 610 C C . TRP A 1 83 ? 5.247 -10.129 -2.121 1.00 92.00 83 TRP A C 1
ATOM 612 O O . TRP A 1 83 ? 5.595 -9.252 -2.909 1.00 92.00 83 TRP A O 1
ATOM 622 N N . ASP A 1 84 ? 6.074 -10.726 -1.270 1.00 88.06 84 ASP A N 1
ATOM 623 C CA . ASP A 1 84 ? 7.489 -10.372 -1.149 1.00 88.06 84 ASP A CA 1
ATOM 624 C C . ASP A 1 84 ? 8.228 -10.730 -2.461 1.00 88.06 84 ASP A C 1
ATOM 626 O O . ASP A 1 84 ? 8.897 -9.896 -3.075 1.00 88.06 84 ASP A O 1
ATOM 630 N N . GLY A 1 85 ? 7.959 -11.917 -3.025 1.00 87.88 85 GLY A N 1
ATOM 631 C CA . GLY A 1 85 ? 8.479 -12.303 -4.346 1.00 87.88 85 GLY A CA 1
ATOM 632 C C . GLY A 1 85 ? 7.973 -11.415 -5.494 1.00 87.88 85 GLY A C 1
ATOM 633 O O . GLY A 1 85 ? 8.712 -11.094 -6.428 1.00 87.88 85 GLY A O 1
ATOM 634 N N . ARG A 1 86 ? 6.714 -10.962 -5.428 1.00 91.25 86 ARG A N 1
ATOM 635 C CA . ARG A 1 86 ? 6.162 -10.001 -6.399 1.00 91.25 86 ARG A CA 1
ATOM 636 C C . ARG A 1 86 ? 6.776 -8.612 -6.264 1.00 91.25 86 ARG A C 1
ATOM 638 O O . ARG A 1 86 ? 6.900 -7.933 -7.280 1.00 91.25 86 ARG A O 1
ATOM 645 N N . ALA A 1 87 ? 7.098 -8.176 -5.049 1.00 91.50 87 ALA A N 1
ATOM 646 C CA . ALA A 1 87 ? 7.784 -6.913 -4.811 1.00 91.50 87 ALA A CA 1
ATOM 647 C C . ALA A 1 87 ? 9.176 -6.950 -5.443 1.00 91.50 87 ALA A C 1
ATOM 649 O O . ALA A 1 87 ? 9.488 -6.096 -6.272 1.00 91.50 87 ALA A O 1
ATOM 650 N N . TRP A 1 88 ? 9.926 -8.027 -5.196 1.00 90.62 88 TRP A N 1
ATOM 651 C CA . TRP A 1 88 ? 11.233 -8.256 -5.810 1.00 90.62 88 TRP A CA 1
ATOM 652 C C . TRP A 1 88 ? 11.167 -8.240 -7.340 1.00 90.62 88 TRP A C 1
ATOM 654 O O . TRP A 1 88 ? 11.878 -7.479 -7.993 1.00 90.62 88 TRP A O 1
ATOM 664 N N . ALA A 1 89 ? 10.262 -9.027 -7.932 1.00 92.00 89 ALA A N 1
ATOM 665 C CA . ALA A 1 89 ? 10.115 -9.095 -9.387 1.00 92.00 89 ALA A CA 1
ATOM 666 C C . ALA A 1 89 ? 9.752 -7.739 -10.019 1.00 92.00 89 ALA A C 1
ATOM 668 O O . ALA A 1 89 ? 10.074 -7.488 -11.178 1.00 92.00 89 ALA A O 1
ATOM 669 N N . ARG A 1 90 ? 9.078 -6.862 -9.267 1.00 92.19 90 ARG A N 1
ATOM 670 C CA . ARG A 1 90 ? 8.673 -5.525 -9.719 1.00 92.19 90 ARG A CA 1
ATOM 671 C C . ARG A 1 90 ? 9.696 -4.438 -9.428 1.00 92.19 90 ARG A C 1
ATOM 673 O O . ARG A 1 90 ? 9.552 -3.364 -10.001 1.00 92.19 90 ARG A O 1
ATOM 680 N N . ALA A 1 91 ? 10.700 -4.696 -8.592 1.00 89.50 91 ALA A N 1
ATOM 681 C CA . ALA A 1 91 ? 11.763 -3.740 -8.291 1.00 89.50 91 ALA A CA 1
ATOM 682 C C . ALA A 1 91 ? 12.557 -3.335 -9.544 1.00 89.50 91 ALA A C 1
ATOM 684 O O . ALA A 1 91 ? 13.103 -2.239 -9.576 1.00 89.50 91 ALA A O 1
ATOM 685 N N . ASP A 1 92 ? 12.558 -4.167 -10.595 1.00 90.12 92 ASP A N 1
ATOM 686 C CA . ASP A 1 92 ? 13.128 -3.838 -11.915 1.00 90.12 92 ASP A CA 1
ATOM 687 C C . ASP A 1 92 ? 14.610 -3.426 -11.842 1.00 90.12 92 ASP A C 1
ATOM 689 O O . ASP A 1 92 ? 15.067 -2.492 -12.494 1.00 90.12 92 ASP A O 1
ATOM 693 N N . GLY A 1 93 ? 15.361 -4.105 -10.971 1.00 84.00 93 GLY A N 1
ATOM 694 C CA . GLY A 1 93 ? 16.779 -3.836 -10.744 1.00 84.00 93 GLY A CA 1
ATOM 695 C C . GLY A 1 93 ? 17.079 -2.633 -9.847 1.00 84.00 93 GLY A C 1
ATOM 696 O O . GLY A 1 93 ? 18.255 -2.357 -9.624 1.00 84.00 93 GLY A O 1
ATOM 697 N N . ASP A 1 94 ? 16.066 -1.945 -9.304 1.00 88.38 94 ASP A N 1
ATOM 698 C CA . ASP A 1 94 ? 16.260 -0.919 -8.275 1.00 88.38 94 ASP A CA 1
ATOM 699 C C . ASP A 1 94 ? 16.795 -1.560 -6.977 1.00 88.38 94 ASP A C 1
ATOM 701 O O . ASP A 1 94 ? 16.083 -2.363 -6.362 1.00 88.38 94 ASP A O 1
ATOM 705 N N . PRO A 1 95 ? 18.036 -1.252 -6.550 1.00 84.62 95 PRO A N 1
ATOM 706 C CA . PRO A 1 95 ? 18.672 -1.968 -5.445 1.00 84.62 95 PRO A CA 1
ATOM 707 C C . PRO A 1 95 ? 17.963 -1.768 -4.104 1.00 84.62 95 PRO A C 1
ATOM 709 O O . PRO A 1 95 ? 17.843 -2.719 -3.337 1.00 84.62 95 PRO A O 1
ATOM 712 N N . GLU A 1 96 ? 17.478 -0.555 -3.833 1.00 85.12 96 GLU A N 1
ATOM 713 C CA . GLU A 1 96 ? 16.774 -0.216 -2.590 1.00 85.12 96 GLU A CA 1
ATOM 714 C C . GLU A 1 96 ? 15.448 -0.978 -2.507 1.00 85.12 96 GLU A C 1
ATOM 716 O O . GLU A 1 96 ? 15.220 -1.740 -1.570 1.00 85.12 96 GLU A O 1
ATOM 721 N N . SER A 1 97 ? 14.639 -0.907 -3.566 1.00 84.81 97 SER A N 1
ATOM 722 C CA . SER A 1 97 ? 13.375 -1.643 -3.652 1.00 84.81 97 SER A CA 1
ATOM 723 C C . SER A 1 97 ? 13.556 -3.160 -3.635 1.00 84.81 97 SER A C 1
ATOM 725 O O . SER A 1 97 ? 12.650 -3.879 -3.210 1.00 84.81 97 SER A O 1
ATOM 727 N N . GLY A 1 98 ? 14.685 -3.658 -4.146 1.00 81.62 98 GLY A N 1
ATOM 728 C CA . GLY A 1 98 ? 15.048 -5.068 -4.075 1.00 81.62 98 GLY A CA 1
ATOM 729 C C . GLY A 1 98 ? 15.356 -5.497 -2.642 1.00 81.62 98 GLY A C 1
ATOM 730 O O . GLY A 1 98 ? 14.829 -6.505 -2.181 1.00 81.62 98 GLY A O 1
ATOM 731 N N . ILE A 1 99 ? 16.166 -4.722 -1.918 1.00 86.31 99 ILE A N 1
ATOM 732 C CA . ILE A 1 99 ? 16.484 -4.997 -0.510 1.00 86.31 99 ILE A CA 1
ATOM 733 C C . ILE A 1 99 ? 15.212 -4.963 0.342 1.00 86.31 99 ILE A C 1
ATOM 735 O O . ILE A 1 99 ? 14.966 -5.911 1.086 1.00 86.31 99 ILE A O 1
ATOM 739 N N . ASP A 1 100 ? 14.369 -3.943 0.179 1.00 83.81 100 ASP A N 1
ATOM 740 C CA . ASP A 1 100 ? 13.108 -3.820 0.919 1.00 83.81 100 ASP A CA 1
ATOM 741 C C . ASP A 1 100 ? 12.191 -5.032 0.699 1.00 83.81 100 ASP A C 1
ATOM 743 O O . ASP A 1 100 ? 11.592 -5.555 1.639 1.00 83.81 100 ASP A O 1
ATOM 747 N N . ALA A 1 101 ? 12.118 -5.529 -0.539 1.00 83.38 101 ALA A N 1
ATOM 748 C CA . ALA A 1 101 ? 11.325 -6.706 -0.879 1.00 83.38 101 ALA A CA 1
ATOM 749 C C . ALA A 1 101 ? 11.834 -8.003 -0.228 1.00 83.38 101 ALA A C 1
ATOM 751 O O . ALA A 1 101 ? 11.041 -8.916 -0.010 1.00 83.38 101 ALA A O 1
ATOM 752 N N . LEU A 1 102 ? 13.134 -8.106 0.069 1.00 80.56 102 LEU A N 1
ATOM 753 C CA . LEU A 1 102 ? 13.712 -9.280 0.732 1.00 80.56 102 LEU A CA 1
ATOM 754 C C . LEU A 1 102 ? 13.470 -9.289 2.242 1.00 80.56 102 LEU A C 1
ATOM 756 O O . LEU A 1 102 ? 13.462 -10.363 2.843 1.00 80.56 102 LEU A O 1
ATOM 760 N N . VAL A 1 103 ? 13.328 -8.114 2.856 1.00 80.06 103 VAL A N 1
ATOM 761 C CA . VAL A 1 103 ? 13.158 -7.990 4.310 1.00 80.06 103 VAL A CA 1
ATOM 762 C C . VAL A 1 103 ? 11.692 -8.153 4.717 1.00 80.06 103 VAL A C 1
ATOM 764 O O . VAL A 1 103 ? 11.434 -8.757 5.759 1.00 80.06 103 VAL A O 1
ATOM 767 N N . GLY A 1 104 ? 10.758 -7.715 3.862 1.00 61.84 104 GLY A N 1
ATOM 768 C CA . GLY A 1 104 ? 9.314 -7.863 4.074 1.00 61.84 104 GLY A CA 1
ATOM 769 C C . GLY A 1 104 ? 8.708 -6.818 5.002 1.00 61.84 104 GLY A C 1
ATOM 770 O O . GLY A 1 104 ? 9.109 -6.736 6.180 1.00 61.84 104 GLY A O 1
#